Protein AF-F5XQA6-F1 (afdb_monomer)

InterPro domains:
  IPR025851 SUKH-4 immunity protein [PF14435] (2-160)

pLDDT: mean 91.82, std 8.21, range [55.69, 98.56]

Secondary structure (DSSP, 8-state):
---HHHHHHHHSSEE---HHHHHTTT--HHHHHIIIII-EESEETTTEEEEEEEEPP--SSSPPPEEEEE-SSSEEEE-TTT--EEEE--STT--EEEEESSHHHHHHHHHHHHHHHTTGGG--HHHHHHHHHHHHHHHHHH-SGGGTSTTSHHHHHHHHHHTT--

Radius of gyration: 15.69 Å; Cα contacts (8 Å, |Δi|>4): 279; chains: 1; bounding box: 44×31×44 Å

Nearest PDB structures (foldseek):
  5jxd-assembly1_A  TM=4.103E-01  e=9.726E+00  Mus musculus

Foldseek 3Di:
DDAQVLQCVLQVDFAADDPVVLVVAQADPVQNCCRHGNGAHCDDPQQWHFDPWAFDDDPDPPGGWIFGIDSVQFTFTHDPHFAFTWTFGPDPVRDIATAFGGPVLVRVLSSLVSVVVVCVVVDDPVRNVVSLVVSLVVSCVSGVPQCVDCRHPVNVVSVCVNVVND

Solvent-accessible surface area (backbone atoms only — not comparable to full-atom values): 9070 Å² total; per-residue (Å²): 131,82,49,40,69,63,47,37,73,74,49,55,56,63,44,62,46,55,70,73,66,44,67,75,66,60,51,27,72,69,40,43,42,40,39,42,67,40,33,43,49,47,59,47,87,70,70,35,34,56,45,82,73,42,74,44,94,59,93,58,83,75,69,47,38,32,31,45,26,27,46,87,76,31,40,32,23,35,32,64,40,60,34,37,24,30,35,41,30,90,52,98,80,54,54,70,26,54,39,26,71,22,58,62,52,43,54,48,48,55,49,55,52,53,59,53,59,74,48,52,92,79,47,54,74,71,53,45,52,53,51,51,54,53,47,50,56,56,44,40,76,73,43,46,72,23,64,70,42,75,75,18,46,51,30,44,51,55,50,34,52,74,72,65,74,108

Sequence (166 aa):
MIDAATAADVWGSLARVSPEALSQLGIGPRAAYVLGEVGLPVAVDPLFVFTPVESMPSDRRPGPPIRFGTDGGSSLCLVPPDGAVISVTATSDLRQRYVNADLGSFASFLLEVCRIRRQFAELDDTQLDTALDDLQKRLRSMDETALADPEHWWSVIFEQLRDGLL

Mean predicted aligned error: 3.93 Å

Structure (mmCIF, N/CA/C/O backbone):
data_AF-F5XQA6-F1
#
_entry.id   AF-F5XQA6-F1
#
loop_
_atom_site.group_PDB
_atom_site.id
_atom_site.type_symbol
_atom_site.label_atom_id
_atom_site.label_alt_id
_atom_site.label_comp_id
_atom_site.label_asym_id
_atom_site.label_entity_id
_atom_site.label_seq_id
_atom_site.pdbx_PDB_ins_code
_atom_site.Cartn_x
_atom_site.Cartn_y
_atom_site.Cartn_z
_atom_site.occupancy
_atom_site.B_iso_or_equiv
_atom_site.auth_seq_id
_atom_site.auth_comp_id
_atom_site.auth_asym_id
_atom_site.auth_atom_id
_atom_site.pdbx_PDB_model_num
ATOM 1 N N . MET A 1 1 ? 2.797 -13.107 5.882 1.00 68.62 1 MET A N 1
ATOM 2 C CA . MET A 1 1 ? 2.595 -11.819 6.576 1.00 68.62 1 MET A CA 1
ATOM 3 C C . MET A 1 1 ? 3.974 -11.276 6.897 1.00 68.62 1 MET A C 1
ATOM 5 O O . MET A 1 1 ? 4.794 -12.055 7.365 1.00 68.62 1 MET A O 1
ATOM 9 N N . ILE A 1 2 ? 4.245 -10.022 6.543 1.00 85.62 2 ILE A N 1
ATOM 10 C CA . ILE A 1 2 ? 5.518 -9.336 6.808 1.00 85.62 2 ILE A CA 1
ATOM 11 C C . ILE A 1 2 ? 5.795 -9.266 8.320 1.00 85.62 2 ILE A C 1
ATOM 13 O O . ILE A 1 2 ? 4.872 -9.025 9.097 1.00 85.62 2 ILE A O 1
ATOM 17 N N . ASP A 1 3 ? 7.047 -9.484 8.728 1.00 91.50 3 ASP A N 1
ATOM 18 C CA . ASP A 1 3 ? 7.498 -9.284 10.108 1.00 91.50 3 ASP A CA 1
ATOM 19 C C . ASP A 1 3 ? 8.281 -7.969 10.278 1.00 91.50 3 ASP A C 1
ATOM 21 O O . ASP A 1 3 ? 8.743 -7.353 9.314 1.00 91.50 3 ASP A O 1
ATOM 25 N N . ALA A 1 4 ? 8.424 -7.531 11.530 1.00 89.56 4 ALA A N 1
ATOM 26 C CA . ALA A 1 4 ? 9.070 -6.266 11.877 1.00 89.56 4 ALA A CA 1
ATOM 27 C C . ALA A 1 4 ? 10.556 -6.199 11.482 1.00 89.56 4 ALA A C 1
ATOM 29 O O . ALA A 1 4 ? 11.056 -5.120 11.167 1.00 89.56 4 ALA A O 1
ATOM 30 N N . ALA A 1 5 ? 11.269 -7.329 11.509 1.00 92.75 5 ALA A N 1
ATOM 31 C CA . ALA A 1 5 ? 12.690 -7.371 11.171 1.00 92.75 5 ALA A CA 1
ATOM 32 C C . ALA A 1 5 ? 12.895 -7.142 9.668 1.00 92.75 5 ALA A C 1
ATOM 34 O O . ALA A 1 5 ? 13.708 -6.314 9.265 1.00 92.75 5 ALA A O 1
ATOM 35 N N . THR A 1 6 ? 12.088 -7.816 8.850 1.00 93.25 6 THR A N 1
ATOM 36 C CA . THR A 1 6 ? 12.067 -7.661 7.394 1.00 93.25 6 THR A CA 1
ATOM 37 C C . THR A 1 6 ? 11.646 -6.247 6.996 1.00 93.25 6 THR A C 1
ATOM 39 O O . THR A 1 6 ? 12.250 -5.650 6.107 1.00 93.25 6 THR A O 1
ATOM 42 N N . ALA A 1 7 ? 10.639 -5.685 7.673 1.00 93.06 7 ALA A N 1
ATOM 43 C CA . ALA A 1 7 ? 10.211 -4.303 7.476 1.00 93.06 7 ALA A CA 1
ATOM 44 C C . ALA A 1 7 ? 11.349 -3.308 7.759 1.00 93.06 7 ALA A C 1
ATOM 46 O O . ALA A 1 7 ? 11.624 -2.434 6.939 1.00 93.06 7 ALA A O 1
ATOM 47 N N . ALA A 1 8 ? 12.047 -3.463 8.888 1.00 94.00 8 ALA A N 1
ATOM 48 C CA . ALA A 1 8 ? 13.148 -2.584 9.275 1.00 94.00 8 ALA A CA 1
ATOM 49 C C . ALA A 1 8 ? 14.343 -2.666 8.310 1.00 94.00 8 ALA A C 1
ATOM 51 O O . ALA A 1 8 ? 14.951 -1.643 8.008 1.00 94.00 8 ALA A O 1
ATOM 52 N N . ASP A 1 9 ? 14.658 -3.848 7.777 1.00 95.06 9 ASP A N 1
ATOM 53 C CA . ASP A 1 9 ? 15.728 -4.024 6.782 1.00 95.06 9 ASP A CA 1
ATOM 54 C C . ASP A 1 9 ? 15.440 -3.278 5.460 1.00 95.06 9 ASP A C 1
ATOM 56 O O . ASP A 1 9 ? 16.316 -2.651 4.847 1.00 95.06 9 ASP A O 1
ATOM 60 N N . VAL A 1 10 ? 14.179 -3.291 5.017 1.00 94.56 10 VAL A N 1
ATOM 61 C CA . VAL A 1 10 ? 13.792 -2.664 3.745 1.00 94.56 10 VAL A CA 1
ATOM 62 C C . VAL A 1 10 ? 13.483 -1.171 3.890 1.00 94.56 10 VAL A C 1
ATOM 64 O O . VAL A 1 10 ? 13.808 -0.383 2.998 1.00 94.56 10 VAL A O 1
ATOM 67 N N . TRP A 1 11 ? 12.883 -0.747 4.994 1.00 95.69 11 TRP A N 1
ATOM 68 C CA . TRP A 1 11 ? 12.420 0.634 5.158 1.00 95.69 11 TRP A CA 1
ATOM 69 C C . TRP A 1 11 ? 13.294 1.481 6.080 1.00 95.69 11 TRP A C 1
ATOM 71 O O . TRP A 1 11 ? 13.210 2.708 6.049 1.00 95.69 11 TRP A O 1
ATOM 81 N N . GLY A 1 12 ? 14.142 0.856 6.895 1.00 94.38 12 GLY A N 1
ATOM 82 C CA . GLY A 1 12 ? 14.888 1.541 7.941 1.00 94.38 12 GLY A CA 1
ATOM 83 C C . GLY A 1 12 ? 13.947 2.051 9.030 1.00 94.38 12 GLY A C 1
ATOM 84 O O . GLY A 1 12 ? 13.559 1.308 9.930 1.00 94.38 12 GLY A O 1
ATOM 85 N N . SER A 1 13 ? 13.583 3.330 8.955 1.00 94.44 13 SER A N 1
ATOM 86 C CA . SER A 1 13 ? 12.739 3.988 9.955 1.00 94.44 13 SER A CA 1
ATOM 87 C C . SER A 1 13 ? 11.280 3.548 9.844 1.00 94.44 13 SER A C 1
ATOM 89 O O . SER A 1 13 ? 10.631 3.751 8.815 1.00 94.44 13 SER A O 1
ATOM 91 N N . LEU A 1 14 ? 10.748 3.013 10.946 1.00 97.38 14 LEU A N 1
ATOM 92 C CA . LEU A 1 14 ? 9.365 2.554 11.057 1.00 97.38 14 LEU A CA 1
ATOM 93 C C . LEU A 1 14 ? 8.544 3.469 11.967 1.00 97.38 14 LEU A C 1
ATOM 95 O O . LEU A 1 14 ? 8.974 3.817 13.067 1.00 97.38 14 LEU A O 1
ATOM 99 N N . ALA A 1 15 ? 7.335 3.798 11.528 1.00 97.88 15 ALA A N 1
ATOM 100 C CA . ALA A 1 15 ? 6.299 4.402 12.348 1.00 97.88 15 ALA A CA 1
ATOM 101 C C . ALA A 1 15 ? 5.390 3.308 12.923 1.00 97.88 15 ALA A C 1
ATOM 103 O O . ALA A 1 15 ? 4.952 2.400 12.211 1.00 97.88 15 ALA A O 1
ATOM 104 N N . ARG A 1 16 ? 5.108 3.407 14.225 1.00 97.50 16 ARG A N 1
ATOM 105 C CA . ARG A 1 16 ? 4.210 2.510 14.959 1.00 97.50 16 ARG A CA 1
ATOM 106 C C . ARG A 1 16 ? 3.197 3.310 15.757 1.00 97.50 16 ARG A C 1
ATOM 108 O O . ARG A 1 16 ? 3.487 4.420 16.203 1.00 97.50 16 ARG A O 1
ATOM 115 N N . VAL A 1 17 ? 2.025 2.725 15.952 1.00 97.44 17 VAL A N 1
ATOM 116 C CA . VAL A 1 17 ? 0.921 3.320 16.706 1.00 97.44 17 VAL A CA 1
ATOM 117 C C . VAL A 1 17 ? 0.739 2.555 18.006 1.00 97.44 17 VAL A C 1
ATOM 119 O O . VAL A 1 17 ? 0.781 1.327 18.012 1.00 97.44 17 VAL A O 1
ATOM 122 N N . SER A 1 18 ? 0.537 3.269 19.114 1.00 95.62 18 SER A N 1
ATOM 123 C CA . SER A 1 18 ? 0.358 2.600 20.399 1.00 95.62 18 SER A CA 1
ATOM 124 C C . SER A 1 18 ? -0.957 1.801 20.438 1.00 95.62 18 SER A C 1
ATOM 126 O O . SER A 1 18 ? -1.947 2.210 19.814 1.00 95.62 18 SER A O 1
ATOM 128 N N . PRO A 1 19 ? -1.009 0.685 21.186 1.00 92.88 19 PRO A N 1
ATOM 129 C CA . PRO A 1 19 ? -2.233 -0.099 21.348 1.00 92.88 19 PRO A CA 1
ATOM 130 C C . PRO A 1 19 ? -3.421 0.726 21.863 1.00 92.88 19 PRO A C 1
ATOM 132 O O . PRO A 1 19 ? -4.555 0.513 21.435 1.00 92.88 19 PRO A O 1
ATOM 135 N N . GLU A 1 20 ? -3.173 1.702 22.740 1.00 92.31 20 GLU A N 1
ATOM 136 C CA . GLU A 1 20 ? -4.206 2.581 23.294 1.00 92.31 20 GLU A CA 1
ATOM 137 C C . GLU A 1 20 ? -4.856 3.427 22.198 1.00 92.31 20 GLU A C 1
ATOM 139 O O . GLU A 1 20 ? -6.083 3.486 22.122 1.00 92.31 20 GLU A O 1
ATOM 144 N N . ALA A 1 21 ? -4.054 4.026 21.313 1.00 92.56 21 ALA A N 1
ATOM 145 C CA . ALA A 1 21 ? -4.562 4.826 20.203 1.00 92.56 21 ALA A CA 1
ATOM 146 C C . ALA A 1 21 ? -5.347 3.966 19.197 1.00 92.56 21 ALA A C 1
ATOM 148 O O . ALA A 1 21 ? -6.430 4.357 18.766 1.00 92.56 21 ALA A O 1
ATOM 149 N N . LEU A 1 22 ? -4.862 2.760 18.879 1.00 92.81 22 LEU A N 1
ATOM 150 C CA . LEU A 1 22 ? -5.554 1.833 17.973 1.00 92.81 22 LEU A CA 1
ATOM 151 C C . LEU A 1 22 ? -6.907 1.365 18.531 1.00 92.81 22 LEU A C 1
ATOM 153 O O . LEU A 1 22 ? -7.877 1.252 17.780 1.00 92.81 22 LEU A O 1
ATOM 157 N N . SER A 1 23 ? -6.998 1.144 19.847 1.00 88.69 23 SER A N 1
ATOM 158 C CA . SER A 1 23 ? -8.224 0.672 20.508 1.00 88.69 23 SER A CA 1
ATOM 159 C C . SER A 1 23 ? -9.410 1.637 20.374 1.00 88.69 23 SER A C 1
ATOM 161 O O . SER A 1 23 ? -10.564 1.216 20.439 1.00 88.69 23 SER A O 1
ATOM 163 N N . GLN A 1 24 ? -9.138 2.924 20.139 1.00 88.56 24 GLN A N 1
ATOM 164 C CA . GLN A 1 24 ? -10.152 3.970 19.998 1.00 88.56 24 GLN A CA 1
ATOM 165 C C . GLN A 1 24 ? -10.699 4.105 18.570 1.00 88.56 24 GLN A C 1
ATOM 167 O O . GLN A 1 24 ? -11.694 4.796 18.364 1.00 88.56 24 GLN A O 1
ATOM 172 N N . LEU A 1 25 ? -10.076 3.450 17.585 1.00 88.75 25 LEU A N 1
ATOM 173 C CA . LEU A 1 25 ? -10.356 3.656 16.159 1.00 88.75 25 LEU A CA 1
ATOM 174 C C . LEU A 1 25 ? -11.218 2.554 15.527 1.00 88.75 25 LEU A C 1
ATOM 176 O O . LEU A 1 25 ? -11.485 2.597 14.329 1.00 88.75 25 LEU A O 1
ATOM 180 N N . GLY A 1 26 ? -11.652 1.556 16.305 1.00 85.88 26 GLY A N 1
ATOM 181 C CA . GLY A 1 26 ? -12.468 0.448 15.789 1.00 85.88 26 GLY A CA 1
ATOM 182 C C . GLY A 1 26 ? -11.752 -0.410 14.735 1.00 85.88 26 GLY A C 1
ATOM 183 O O . GLY A 1 26 ? -12.410 -1.039 13.907 1.00 85.88 26 GLY A O 1
ATOM 184 N N . ILE A 1 27 ? -10.416 -0.413 14.754 1.00 90.81 27 ILE A N 1
ATOM 185 C CA . ILE A 1 27 ? -9.566 -1.220 13.874 1.00 90.81 27 ILE A CA 1
ATOM 186 C C . ILE A 1 27 ? -9.564 -2.670 14.375 1.00 90.81 27 ILE A C 1
ATOM 188 O O . ILE A 1 27 ? -9.574 -2.930 15.579 1.00 90.81 27 ILE A O 1
ATOM 192 N N . GLY A 1 28 ? -9.569 -3.623 13.450 1.00 93.06 28 GLY A N 1
ATOM 193 C CA . GLY A 1 28 ? -9.510 -5.042 13.758 1.00 93.06 28 GLY A CA 1
ATOM 194 C C . GLY A 1 28 ? -8.098 -5.511 14.134 1.00 93.06 28 GLY A C 1
ATOM 195 O O . GLY A 1 28 ? -7.109 -4.786 13.986 1.00 93.06 28 GLY A O 1
ATOM 196 N N . PRO A 1 29 ? -7.970 -6.734 14.673 1.00 94.88 29 PRO A N 1
ATOM 197 C CA . PRO A 1 29 ? -6.707 -7.223 15.218 1.00 94.88 29 PRO A CA 1
ATOM 198 C C . PRO A 1 29 ? -5.597 -7.354 14.169 1.00 94.88 29 PRO A C 1
ATOM 200 O O . PRO A 1 29 ? -4.424 -7.234 14.519 1.00 94.88 29 PRO A O 1
ATOM 203 N N . ARG A 1 30 ? -5.927 -7.597 12.892 1.00 94.62 30 ARG A N 1
ATOM 204 C CA . ARG A 1 30 ? -4.907 -7.778 11.845 1.00 94.62 30 ARG A CA 1
ATOM 205 C C . ARG A 1 30 ? -4.271 -6.449 11.464 1.00 94.62 30 ARG A C 1
ATOM 207 O O . ARG A 1 30 ? -3.047 -6.350 11.432 1.00 94.62 30 ARG A O 1
ATOM 214 N N . ALA A 1 31 ? -5.080 -5.424 11.223 1.00 95.69 31 ALA A N 1
ATOM 215 C CA . ALA A 1 31 ? -4.578 -4.089 10.945 1.00 95.69 31 ALA A CA 1
ATOM 216 C C . ALA A 1 31 ? -3.896 -3.474 12.178 1.00 95.69 31 ALA A C 1
ATOM 218 O O . ALA A 1 31 ? -2.847 -2.845 12.035 1.00 95.69 31 ALA A O 1
ATOM 219 N N . ALA A 1 32 ? -4.413 -3.725 13.387 1.00 95.94 32 ALA A N 1
ATOM 220 C CA . ALA A 1 32 ? -3.765 -3.294 14.624 1.00 95.94 32 ALA A CA 1
ATOM 221 C C . ALA A 1 32 ? -2.373 -3.922 14.802 1.00 95.94 32 ALA A C 1
ATOM 223 O O . ALA A 1 32 ? -1.432 -3.220 15.162 1.00 95.94 32 ALA A O 1
ATOM 224 N N . TYR A 1 33 ? -2.208 -5.212 14.485 1.00 95.81 33 TYR A N 1
ATOM 225 C CA . TYR A 1 33 ? -0.899 -5.870 14.506 1.00 95.81 33 TYR A CA 1
ATOM 226 C C . TYR A 1 33 ? 0.091 -5.225 13.523 1.00 95.81 33 TYR A C 1
ATOM 228 O O . TYR A 1 33 ? 1.242 -4.976 13.880 1.00 95.81 33 TYR A O 1
ATOM 236 N N . VAL A 1 34 ? -0.349 -4.890 12.305 1.00 97.00 34 VAL A N 1
ATOM 237 C CA . VAL A 1 34 ? 0.517 -4.223 11.319 1.00 97.00 34 VAL A CA 1
ATOM 238 C C . VAL A 1 34 ? 0.909 -2.813 11.777 1.00 97.00 34 VAL A C 1
ATOM 240 O O . VAL A 1 34 ? 2.086 -2.474 11.715 1.00 97.00 34 VAL A O 1
ATOM 243 N N . LEU A 1 35 ? -0.025 -2.000 12.280 1.00 97.12 35 LEU A N 1
ATOM 244 C CA . LEU A 1 35 ? 0.275 -0.630 12.729 1.00 97.12 35 LEU A CA 1
ATOM 245 C C . LEU A 1 35 ? 1.051 -0.570 14.051 1.00 97.12 35 LEU A C 1
ATOM 247 O O . LEU A 1 35 ? 1.809 0.376 14.260 1.00 97.12 35 LEU A O 1
ATOM 251 N N . GLY A 1 36 ? 0.842 -1.530 14.951 1.00 96.75 36 GLY A N 1
ATOM 252 C CA . GLY A 1 36 ? 1.424 -1.526 16.294 1.00 96.75 36 GLY A CA 1
ATOM 253 C C . GLY A 1 36 ? 2.732 -2.304 16.407 1.00 96.75 36 GLY A C 1
ATOM 254 O O . GLY A 1 36 ? 3.711 -1.780 16.935 1.00 96.75 36 GLY A O 1
ATOM 255 N N . GLU A 1 37 ? 2.771 -3.533 15.888 1.00 96.31 37 GLU A N 1
ATOM 256 C CA . GLU A 1 37 ? 3.894 -4.459 16.095 1.00 96.31 37 GLU A CA 1
ATOM 257 C C . GLU A 1 37 ? 4.871 -4.459 14.917 1.00 96.31 37 GLU A C 1
ATOM 259 O O . GLU A 1 37 ? 6.082 -4.317 15.107 1.00 96.31 37 GLU A O 1
ATOM 264 N N . VAL A 1 38 ? 4.364 -4.581 13.684 1.00 96.56 38 VAL A N 1
ATOM 265 C CA . VAL A 1 38 ? 5.216 -4.545 12.484 1.00 96.56 38 VAL A CA 1
ATOM 266 C C . VAL A 1 38 ? 5.742 -3.122 12.275 1.00 96.56 38 VAL A C 1
ATOM 268 O O . VAL A 1 38 ? 6.952 -2.888 12.328 1.00 96.56 38 VAL A O 1
ATOM 271 N N . GLY A 1 39 ? 4.830 -2.159 12.150 1.00 97.50 39 GLY A N 1
ATOM 272 C CA . GLY A 1 39 ? 5.090 -0.787 11.729 1.00 97.50 39 GLY A CA 1
ATOM 273 C C . GLY A 1 39 ? 5.044 -0.616 10.207 1.00 97.50 39 GLY A C 1
ATOM 274 O O . GLY A 1 39 ? 5.180 -1.572 9.444 1.00 97.50 39 GLY A O 1
ATOM 275 N N . LEU A 1 40 ? 4.859 0.627 9.771 1.00 98.06 40 LEU A N 1
ATOM 276 C CA . LEU A 1 40 ? 4.929 1.053 8.368 1.00 98.06 40 LEU A CA 1
ATOM 277 C C . LEU A 1 40 ? 6.156 1.955 8.155 1.00 98.06 40 LEU A C 1
ATOM 279 O O . LEU A 1 40 ? 6.650 2.525 9.131 1.00 98.06 40 LEU A O 1
ATOM 283 N N . PRO A 1 41 ? 6.668 2.114 6.919 1.00 98.06 41 PRO A N 1
ATOM 284 C CA . PRO A 1 41 ? 7.765 3.047 6.666 1.00 98.06 41 PRO A CA 1
ATOM 285 C C . PRO A 1 41 ? 7.356 4.473 7.032 1.00 98.06 41 PRO A C 1
ATOM 287 O O . PRO A 1 41 ? 6.217 4.864 6.800 1.00 98.06 41 PRO A O 1
ATOM 290 N N . VAL A 1 42 ? 8.289 5.286 7.533 1.00 98.19 42 VAL A N 1
ATOM 291 C CA . VAL A 1 42 ? 8.031 6.730 7.693 1.00 98.19 42 VAL A CA 1
ATOM 292 C C . VAL A 1 42 ? 7.745 7.381 6.334 1.00 98.19 42 VAL A C 1
ATOM 294 O O . VAL A 1 42 ? 6.815 8.179 6.226 1.00 98.19 42 VAL A O 1
ATOM 297 N N . ALA A 1 43 ? 8.511 7.012 5.304 1.00 97.19 43 ALA A N 1
ATOM 298 C CA . ALA A 1 43 ? 8.299 7.456 3.932 1.00 97.19 43 ALA A CA 1
ATOM 299 C C . ALA A 1 43 ? 8.859 6.449 2.911 1.00 97.19 43 ALA A C 1
ATOM 301 O O . ALA A 1 43 ? 9.864 5.782 3.161 1.00 97.19 43 ALA A O 1
ATOM 302 N N . VAL A 1 44 ? 8.209 6.376 1.753 1.00 96.19 44 VAL A N 1
ATOM 303 C CA . VAL A 1 44 ? 8.627 5.714 0.515 1.00 96.19 44 VAL A CA 1
ATOM 304 C C . VAL A 1 44 ? 8.205 6.638 -0.621 1.00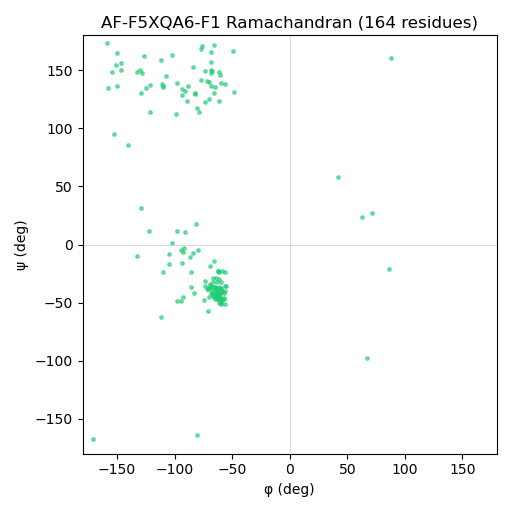 96.19 44 VAL A C 1
ATOM 306 O O . VAL A 1 44 ? 7.119 6.490 -1.170 1.00 96.19 44 VAL A O 1
ATOM 309 N N . ASP A 1 45 ? 9.031 7.622 -0.961 1.00 91.75 45 ASP A N 1
ATOM 310 C CA . ASP A 1 45 ? 8.633 8.643 -1.931 1.00 91.75 45 ASP A CA 1
ATOM 311 C C . ASP A 1 45 ? 8.577 8.098 -3.370 1.00 91.75 45 ASP A C 1
ATOM 313 O O . ASP A 1 45 ? 9.445 7.309 -3.768 1.00 91.75 45 ASP A O 1
ATOM 317 N N . PRO A 1 46 ? 7.585 8.501 -4.183 1.00 91.75 46 PRO A N 1
ATOM 318 C CA . PRO A 1 46 ? 6.430 9.347 -3.839 1.00 91.75 46 PRO A CA 1
ATOM 319 C C . PRO A 1 46 ? 5.192 8.539 -3.388 1.00 91.75 46 PRO A C 1
ATOM 321 O O . PRO A 1 46 ? 4.095 9.070 -3.296 1.00 91.75 46 PRO A O 1
ATOM 324 N N . LEU A 1 47 ? 5.345 7.237 -3.142 1.00 95.62 47 LEU A N 1
ATOM 325 C CA . LEU A 1 47 ? 4.251 6.284 -2.938 1.00 95.62 47 LEU A CA 1
ATOM 326 C C . LEU A 1 47 ? 3.544 6.427 -1.590 1.00 95.62 47 LEU A C 1
ATOM 328 O O . LEU A 1 47 ? 2.350 6.151 -1.488 1.00 95.62 47 LEU A O 1
ATOM 332 N N . PHE A 1 48 ? 4.286 6.764 -0.538 1.00 98.19 48 PHE A N 1
ATOM 333 C CA . PHE A 1 48 ? 3.752 6.745 0.814 1.00 98.19 48 PHE A CA 1
ATOM 334 C C . PHE A 1 48 ? 4.530 7.642 1.765 1.00 98.19 48 PHE A C 1
ATOM 336 O O . PHE A 1 48 ? 5.747 7.543 1.866 1.00 98.19 48 PHE A O 1
ATOM 343 N N . VAL A 1 49 ? 3.812 8.417 2.565 1.00 98.50 49 VAL A N 1
ATOM 344 C CA . VAL A 1 49 ? 4.312 9.072 3.771 1.00 98.50 49 VAL A CA 1
ATOM 345 C C . VAL A 1 49 ? 3.354 8.752 4.907 1.00 98.50 49 VAL A C 1
ATOM 347 O O . VAL A 1 49 ? 2.136 8.917 4.775 1.00 98.50 49 VAL A O 1
ATOM 350 N N . PHE A 1 50 ? 3.895 8.295 6.033 1.00 98.56 50 PHE A N 1
ATOM 351 C CA . PHE A 1 50 ? 3.097 8.006 7.216 1.00 98.56 50 PHE A CA 1
ATOM 352 C C . PHE A 1 50 ? 2.537 9.301 7.815 1.00 98.56 50 PHE A C 1
ATOM 354 O O . PHE A 1 50 ? 3.246 10.297 7.965 1.00 98.56 50 PHE A O 1
ATOM 361 N N . THR A 1 51 ? 1.267 9.284 8.210 1.00 97.69 51 THR A N 1
ATOM 362 C CA . THR A 1 51 ? 0.600 10.416 8.876 1.00 97.69 51 THR A CA 1
ATOM 363 C C . THR A 1 51 ? -0.035 9.953 10.184 1.00 97.69 51 THR A C 1
ATOM 365 O O . THR A 1 51 ? -0.270 8.754 10.331 1.00 97.69 51 THR A O 1
ATOM 368 N N . PRO A 1 52 ? -0.377 10.859 11.123 1.00 96.00 52 PRO A N 1
ATOM 369 C CA . PRO A 1 52 ? -1.163 10.486 12.296 1.00 96.00 52 PRO A CA 1
ATOM 370 C C . PRO A 1 52 ? -2.394 9.655 11.916 1.00 96.00 52 PRO A C 1
ATOM 372 O O . PRO A 1 52 ? -3.118 10.013 10.981 1.00 96.00 52 PRO A O 1
ATOM 375 N N . VAL A 1 53 ? -2.588 8.534 12.619 1.00 96.75 53 VAL A N 1
ATOM 376 C CA . VAL A 1 53 ? -3.680 7.601 12.333 1.00 96.75 53 VAL A CA 1
ATOM 377 C C . VAL A 1 53 ? -4.966 8.124 12.954 1.00 96.75 53 VAL A C 1
ATOM 379 O O . VAL A 1 53 ? -5.055 8.263 14.173 1.00 96.75 53 VAL A O 1
ATOM 382 N N . GLU A 1 54 ? -5.959 8.423 12.121 1.00 94.75 54 GLU A N 1
ATOM 383 C CA . GLU A 1 54 ? -7.198 9.063 12.562 1.00 94.75 54 GLU A CA 1
ATOM 384 C C . GLU A 1 54 ? -8.399 8.683 11.695 1.00 94.75 54 GLU A C 1
ATOM 386 O O . GLU A 1 54 ? -8.272 8.339 10.519 1.00 94.75 54 GLU A O 1
ATOM 391 N N . SER A 1 55 ? -9.592 8.763 12.281 1.00 92.62 55 SER A N 1
ATOM 392 C CA . SER A 1 55 ? -10.841 8.590 11.544 1.00 92.62 55 SER A CA 1
ATOM 393 C C . SER A 1 55 ? -11.075 9.779 10.621 1.00 92.62 55 SER A C 1
ATOM 395 O O . SER A 1 55 ? -11.152 10.919 11.078 1.00 92.62 55 SER A O 1
ATOM 397 N N . MET A 1 56 ? -11.271 9.517 9.333 1.00 88.81 56 MET A N 1
ATOM 398 C CA . MET A 1 56 ? -11.625 10.561 8.378 1.00 88.81 56 MET A CA 1
ATOM 399 C C . MET A 1 56 ? -13.081 11.001 8.569 1.00 88.81 56 MET A C 1
ATOM 401 O O . MET A 1 56 ? -13.933 10.182 8.922 1.00 88.81 56 MET A O 1
ATOM 405 N N . PRO A 1 57 ? -13.421 12.270 8.295 1.00 82.88 57 PRO A N 1
ATOM 406 C CA . PRO A 1 57 ? -14.813 12.686 8.215 1.00 82.88 57 PRO A CA 1
ATOM 407 C C . PRO A 1 57 ? -15.520 11.914 7.095 1.00 82.88 57 PRO A C 1
ATOM 409 O O . PRO A 1 57 ? -15.090 11.946 5.942 1.00 82.88 57 PRO A O 1
ATOM 412 N N . SER A 1 58 ? -16.606 11.217 7.419 1.00 74.88 58 SER A N 1
ATOM 413 C CA . SER A 1 58 ? -17.449 10.571 6.417 1.00 74.88 58 SER A CA 1
ATOM 414 C C . SER A 1 58 ? -18.895 10.509 6.885 1.00 74.88 58 SER A C 1
ATOM 416 O O . SER A 1 58 ? -19.179 10.170 8.032 1.00 74.88 58 SER A O 1
ATOM 418 N N . ASP A 1 59 ? -19.804 10.827 5.975 1.00 66.94 59 ASP A N 1
ATOM 419 C CA . ASP A 1 59 ? -21.246 10.621 6.094 1.00 66.94 59 ASP A CA 1
ATOM 420 C C . ASP A 1 59 ? -21.694 9.274 5.493 1.00 66.94 59 ASP A C 1
ATOM 422 O O . ASP A 1 59 ? -22.859 8.884 5.618 1.00 66.94 59 ASP A O 1
ATOM 426 N N . ARG A 1 60 ? -20.774 8.543 4.848 1.00 62.84 60 ARG A N 1
ATOM 427 C CA . ARG A 1 60 ? -21.054 7.282 4.155 1.00 62.84 60 ARG A CA 1
ATOM 428 C C . ARG A 1 60 ? -21.029 6.092 5.114 1.00 62.84 60 ARG A C 1
ATOM 430 O O . ARG A 1 60 ? -20.359 6.104 6.143 1.00 62.84 60 ARG A O 1
ATOM 437 N N . ARG A 1 61 ? -21.788 5.048 4.757 1.00 55.69 61 ARG A N 1
ATOM 438 C CA . ARG A 1 61 ? -21.732 3.723 5.395 1.00 55.69 61 ARG A CA 1
ATOM 439 C C . ARG A 1 61 ? -21.061 2.709 4.460 1.00 55.69 61 ARG A C 1
ATOM 441 O O . ARG A 1 61 ? -21.336 2.775 3.261 1.00 55.69 61 ARG A O 1
ATOM 448 N N . PRO A 1 62 ? -20.282 1.735 4.982 1.00 63.28 62 PRO A N 1
ATOM 449 C CA . PRO A 1 62 ? -19.927 1.506 6.397 1.00 63.28 62 PRO A CA 1
ATOM 450 C C . PRO A 1 62 ? -19.059 2.634 6.990 1.00 63.28 62 PRO A C 1
ATOM 452 O O . PRO A 1 62 ? -18.716 3.554 6.262 1.00 63.28 62 PRO A O 1
ATOM 455 N N . GLY A 1 63 ? -18.828 2.610 8.314 1.00 70.44 63 GLY A N 1
ATOM 456 C CA . GLY A 1 63 ? -18.260 3.718 9.106 1.00 70.44 63 GLY A CA 1
ATOM 457 C C . GLY A 1 63 ? -16.979 4.357 8.541 1.00 70.44 63 GLY A C 1
ATOM 458 O O . GLY A 1 63 ? -16.358 3.803 7.636 1.00 70.44 63 GLY A O 1
ATOM 459 N N . PRO A 1 64 ? -16.581 5.530 9.063 1.00 86.75 64 PRO A N 1
ATOM 460 C CA . PRO A 1 64 ? -15.556 6.362 8.443 1.00 86.75 64 PRO A CA 1
ATOM 461 C C . PRO A 1 64 ? -14.233 5.609 8.229 1.00 86.75 64 PRO A C 1
ATOM 463 O O . PRO A 1 64 ? -13.796 4.879 9.122 1.00 86.75 64 PRO A O 1
ATOM 466 N N . PRO A 1 65 ? -13.574 5.786 7.070 1.00 92.38 65 PRO A N 1
ATOM 467 C CA . PRO A 1 65 ? -12.286 5.160 6.819 1.00 92.38 65 PRO A CA 1
ATOM 468 C C . PRO A 1 65 ? -11.210 5.784 7.719 1.00 92.38 65 PRO A C 1
ATOM 470 O O . PRO A 1 65 ? -11.257 6.972 8.038 1.00 92.38 65 PRO A O 1
ATOM 473 N N . ILE A 1 66 ? -10.227 4.986 8.124 1.00 94.81 66 ILE A N 1
ATOM 474 C CA . ILE A 1 66 ? -9.155 5.399 9.031 1.00 94.81 66 ILE A CA 1
ATOM 475 C C . ILE A 1 66 ? -7.910 5.737 8.213 1.00 94.81 66 ILE A C 1
ATOM 477 O O . ILE A 1 66 ? -7.309 4.844 7.618 1.00 94.81 66 ILE A O 1
ATOM 481 N N . ARG A 1 67 ? -7.508 7.009 8.164 1.00 96.62 67 ARG A N 1
ATOM 482 C CA . ARG A 1 67 ? -6.283 7.425 7.469 1.00 96.62 67 ARG A CA 1
ATOM 483 C C . ARG A 1 67 ? -5.063 6.937 8.233 1.00 96.62 67 ARG A C 1
ATOM 485 O O . ARG A 1 67 ? -5.033 7.036 9.453 1.00 96.62 67 ARG A O 1
ATOM 492 N N . PHE A 1 68 ? -4.051 6.471 7.511 1.00 97.81 68 PHE A N 1
ATOM 493 C CA . PHE A 1 68 ? -2.743 6.122 8.079 1.00 97.81 68 PHE A CA 1
ATOM 494 C C . PHE A 1 68 ? -1.561 6.697 7.283 1.00 97.81 68 PHE A C 1
ATOM 496 O O . PHE A 1 68 ? -0.426 6.669 7.754 1.00 97.81 68 PHE A O 1
ATOM 503 N N . GLY A 1 69 ? -1.807 7.260 6.099 1.00 98.12 69 GLY A N 1
ATOM 504 C CA . GLY A 1 69 ? -0.775 7.955 5.341 1.00 98.12 69 GLY A CA 1
ATOM 505 C C . GLY A 1 69 ? -1.309 8.709 4.134 1.00 98.12 69 GLY A C 1
ATOM 506 O O . GLY A 1 69 ? -2.515 8.915 3.985 1.00 98.12 69 GLY A O 1
ATOM 507 N N . THR A 1 70 ? -0.389 9.132 3.278 1.00 97.50 70 THR A N 1
ATOM 508 C CA . THR A 1 70 ? -0.653 9.903 2.060 1.00 97.50 70 THR A CA 1
ATOM 509 C C . THR A 1 70 ? 0.339 9.529 0.965 1.00 97.50 70 THR A C 1
ATOM 511 O O . THR A 1 70 ? 1.475 9.177 1.270 1.00 97.50 70 THR A O 1
ATOM 514 N N . ASP A 1 71 ? -0.072 9.632 -0.294 1.00 95.56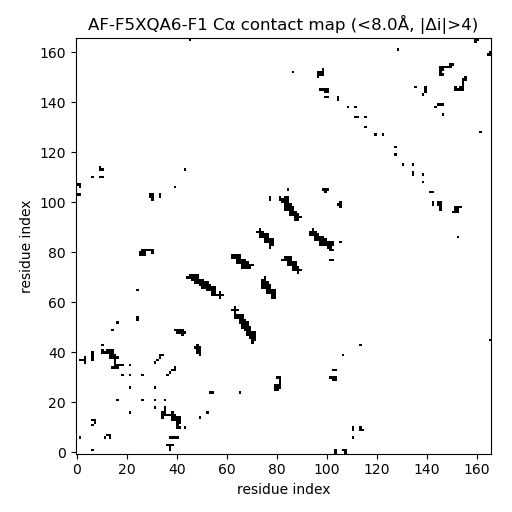 71 ASP A N 1
ATOM 515 C CA . ASP A 1 71 ? 0.815 9.587 -1.470 1.00 95.56 71 ASP A CA 1
ATOM 516 C C . ASP A 1 71 ? 1.158 11.003 -1.988 1.00 95.56 71 ASP A C 1
ATOM 518 O O . ASP A 1 71 ? 1.643 11.187 -3.099 1.00 95.56 71 ASP A O 1
ATOM 522 N N . GLY A 1 72 ? 0.840 12.039 -1.203 1.00 92.69 72 GLY A N 1
ATOM 523 C CA . GLY A 1 72 ? 1.013 13.447 -1.565 1.00 92.69 72 GLY A CA 1
ATOM 524 C C . GLY A 1 72 ? -0.158 14.050 -2.350 1.00 92.69 72 GLY A C 1
ATOM 525 O O . GLY A 1 72 ? -0.345 15.266 -2.302 1.00 92.69 72 GLY A O 1
ATOM 526 N N . GLY A 1 73 ? -0.989 13.232 -3.005 1.00 90.94 73 GLY A N 1
ATOM 527 C CA . GLY A 1 73 ? -2.196 13.672 -3.719 1.00 90.94 73 GLY A CA 1
ATOM 528 C C . GLY A 1 73 ? -3.511 13.251 -3.053 1.00 90.94 73 GLY A C 1
ATOM 529 O O . GLY A 1 73 ? -4.550 13.883 -3.253 1.00 90.94 73 GLY A O 1
ATOM 530 N N . SER A 1 74 ? -3.480 12.195 -2.247 1.00 93.81 74 SER A N 1
ATOM 531 C CA . SER A 1 74 ? -4.637 11.539 -1.648 1.00 93.81 74 SER A CA 1
ATOM 532 C C . SER A 1 74 ? -4.319 10.991 -0.257 1.00 93.81 74 SER A 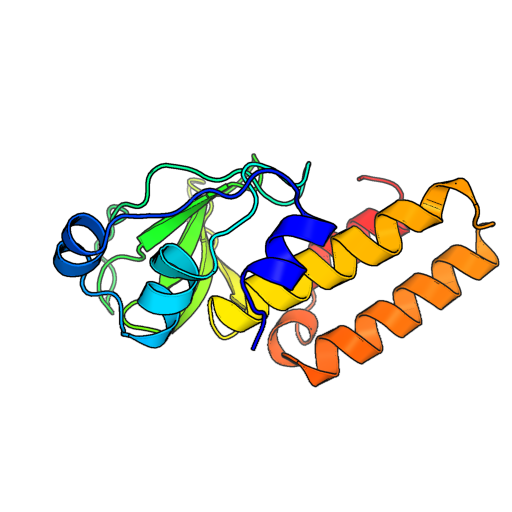C 1
ATOM 534 O O . SER A 1 74 ? -3.173 10.720 0.089 1.00 93.81 74 SER A O 1
ATOM 536 N N . SER A 1 75 ? -5.351 10.814 0.568 1.00 95.94 75 SER A N 1
ATOM 537 C CA . SER A 1 75 ? -5.214 10.098 1.840 1.00 95.94 75 SER A CA 1
ATOM 538 C C . SER A 1 75 ? -5.293 8.595 1.601 1.00 95.94 75 SER A C 1
ATOM 540 O O . SER A 1 75 ? -6.255 8.130 0.991 1.00 95.94 75 SER A O 1
ATOM 542 N N . LEU A 1 76 ? -4.335 7.831 2.121 1.00 97.56 76 LEU A N 1
ATOM 543 C CA . LEU A 1 76 ? -4.428 6.375 2.184 1.00 97.56 76 LEU A CA 1
ATOM 544 C C . LEU A 1 76 ? -5.104 5.968 3.491 1.00 97.56 76 LEU A C 1
ATOM 546 O O . LEU A 1 76 ? -4.663 6.335 4.589 1.00 97.56 76 LEU A O 1
ATOM 550 N N . CYS A 1 77 ? -6.191 5.216 3.358 1.00 96.50 77 CYS A N 1
ATOM 551 C CA . CYS A 1 77 ? -7.078 4.881 4.456 1.00 96.50 77 CYS A CA 1
ATOM 552 C C . CYS A 1 77 ? -7.413 3.391 4.490 1.00 96.50 77 CYS A C 1
ATOM 554 O O . CYS A 1 77 ? -7.537 2.746 3.455 1.00 96.50 77 CYS A O 1
ATOM 556 N N . LEU A 1 78 ? -7.626 2.865 5.690 1.00 96.00 78 LEU A N 1
ATOM 557 C CA . LEU A 1 78 ? -8.183 1.546 5.946 1.00 96.00 78 LEU A CA 1
ATOM 558 C C . LEU A 1 78 ? -9.705 1.649 6.081 1.00 96.00 78 LEU A C 1
ATOM 560 O O . LEU A 1 78 ? -10.205 2.477 6.844 1.00 96.00 78 LEU A O 1
ATOM 564 N N . VAL A 1 79 ? -10.450 0.783 5.402 1.00 93.50 79 VAL A N 1
ATOM 565 C CA . VAL A 1 79 ? -11.878 0.590 5.671 1.00 93.50 79 VAL A CA 1
ATOM 566 C C . VAL A 1 79 ? -12.011 -0.306 6.909 1.00 93.50 79 VAL A C 1
ATOM 568 O O . VAL A 1 79 ? -11.609 -1.467 6.853 1.00 93.50 79 VAL A O 1
ATOM 571 N N . PRO A 1 80 ? -12.537 0.178 8.045 1.00 89.69 80 PRO A N 1
ATOM 572 C CA . PRO A 1 80 ? -12.582 -0.617 9.268 1.00 89.69 80 PRO A CA 1
ATOM 573 C C . PRO A 1 80 ? -13.555 -1.812 9.162 1.00 89.69 80 PRO A C 1
ATOM 575 O O . PRO A 1 80 ? -14.517 -1.766 8.389 1.00 89.69 80 PRO A O 1
ATOM 578 N N . PRO A 1 81 ? -13.365 -2.868 9.978 1.00 86.38 81 PRO A N 1
ATOM 579 C CA . PRO A 1 81 ? -12.305 -2.997 10.983 1.00 86.38 81 PRO A CA 1
ATOM 580 C C . PRO A 1 81 ? -10.958 -3.490 10.416 1.00 86.38 81 PRO A C 1
ATOM 582 O O . PRO A 1 81 ? -9.927 -2.939 10.774 1.00 86.38 81 PRO A O 1
ATOM 585 N N . ASP A 1 82 ? -10.955 -4.472 9.512 1.00 83.94 82 ASP A N 1
ATOM 586 C CA . ASP A 1 82 ? -9.759 -5.043 8.849 1.00 83.94 82 ASP A CA 1
ATOM 587 C C . ASP A 1 82 ? -9.953 -5.069 7.315 1.00 83.94 82 ASP A C 1
ATOM 589 O O . ASP A 1 82 ? -9.538 -6.007 6.638 1.00 83.94 82 ASP A O 1
ATOM 593 N N . GLY A 1 83 ? -10.703 -4.108 6.773 1.00 87.56 83 GLY A N 1
ATOM 594 C CA . GLY A 1 83 ? -11.103 -4.079 5.367 1.00 87.56 83 GLY A CA 1
ATOM 595 C C . GLY A 1 83 ? -10.025 -3.543 4.425 1.00 87.56 83 GLY A C 1
ATOM 596 O O . GLY A 1 83 ? -8.851 -3.429 4.772 1.00 87.56 83 GLY A O 1
ATOM 597 N N . ALA A 1 84 ? -10.458 -3.199 3.213 1.00 95.94 84 ALA A N 1
ATOM 598 C CA . ALA A 1 84 ? -9.576 -2.745 2.148 1.00 95.94 84 ALA A CA 1
ATOM 599 C C . ALA A 1 84 ? -8.820 -1.461 2.505 1.00 95.94 84 ALA A C 1
ATOM 601 O O . ALA A 1 84 ? -9.334 -0.575 3.192 1.00 95.94 84 ALA A O 1
ATOM 602 N N . VAL A 1 85 ? -7.615 -1.337 1.961 1.00 97.88 85 VAL A N 1
ATOM 603 C CA . VAL A 1 85 ? -6.922 -0.060 1.841 1.00 97.88 85 VAL A CA 1
ATOM 604 C C . VAL A 1 85 ? -7.451 0.654 0.602 1.00 97.88 85 VAL A C 1
ATOM 606 O O . VAL A 1 85 ? -7.520 0.077 -0.486 1.00 97.88 85 VAL A O 1
ATOM 609 N N . ILE A 1 86 ? -7.814 1.920 0.771 1.00 96.69 86 ILE A N 1
ATOM 610 C CA . ILE A 1 86 ? -8.312 2.799 -0.282 1.00 96.69 86 ILE A CA 1
ATOM 611 C C . ILE A 1 86 ? -7.530 4.113 -0.297 1.00 96.69 86 ILE A C 1
ATOM 613 O O . ILE A 1 86 ? -7.110 4.616 0.743 1.00 96.69 86 ILE A O 1
ATOM 617 N N . SER A 1 87 ? -7.368 4.687 -1.482 1.00 96.19 87 SER A N 1
ATOM 618 C CA . SER A 1 87 ? -6.907 6.059 -1.678 1.00 96.19 87 SER A CA 1
ATOM 619 C C . SER A 1 87 ? -8.139 6.953 -1.793 1.00 96.19 87 SER A C 1
ATOM 621 O O . SER A 1 87 ? -9.055 6.647 -2.559 1.00 96.19 87 SER A O 1
ATOM 623 N N . VAL A 1 88 ? -8.192 8.027 -1.007 1.00 92.94 88 VAL A N 1
ATOM 624 C CA . VAL A 1 88 ? -9.309 8.975 -0.941 1.00 92.94 88 VAL A CA 1
ATOM 625 C C . VAL A 1 88 ? -8.802 10.370 -1.281 1.00 92.94 88 VAL A C 1
ATOM 627 O O . VAL A 1 88 ? -8.026 10.973 -0.535 1.00 92.94 88 VAL A O 1
ATOM 630 N N . THR A 1 89 ? -9.265 10.897 -2.408 1.00 88.31 89 THR A N 1
ATOM 631 C CA . THR A 1 89 ? -8.967 12.264 -2.854 1.00 88.31 89 THR A CA 1
ATOM 632 C C . THR A 1 89 ? -9.995 13.244 -2.292 1.00 88.31 89 THR A C 1
ATOM 634 O O . THR A 1 89 ? -11.192 12.978 -2.340 1.00 88.31 89 THR A O 1
ATOM 637 N N . ALA A 1 90 ? -9.545 14.401 -1.799 1.00 74.94 90 ALA A N 1
ATOM 638 C CA . ALA A 1 90 ? -10.416 15.464 -1.276 1.00 74.94 90 ALA A CA 1
ATOM 639 C C . ALA A 1 90 ? -11.025 16.362 -2.379 1.00 74.94 90 ALA A C 1
ATOM 641 O O . ALA A 1 90 ? -11.461 17.480 -2.110 1.00 74.94 90 ALA A O 1
ATOM 642 N N . THR A 1 91 ? -11.011 15.903 -3.631 1.00 69.94 91 THR A N 1
ATOM 643 C CA . THR A 1 91 ? -11.563 16.623 -4.783 1.00 69.94 91 THR A CA 1
ATOM 644 C C . THR A 1 91 ? -13.089 16.707 -4.707 1.00 69.94 91 THR A C 1
ATOM 646 O O . THR A 1 91 ? -13.732 16.001 -3.929 1.00 69.94 91 THR A O 1
ATOM 649 N N . SER A 1 92 ? -13.689 17.580 -5.520 1.00 61.19 92 SER A N 1
ATOM 650 C CA . SER A 1 92 ? -15.141 17.821 -5.537 1.00 61.19 92 SER A CA 1
ATOM 651 C C . SER A 1 92 ? -15.983 16.575 -5.839 1.00 61.19 92 SER A C 1
ATOM 653 O O . SER A 1 92 ? -17.151 16.527 -5.465 1.00 61.19 92 SER A O 1
ATOM 655 N N . ASP A 1 93 ? -15.402 15.572 -6.492 1.00 63.53 93 ASP A N 1
ATOM 656 C CA . ASP A 1 93 ? -16.017 14.284 -6.812 1.00 63.53 93 ASP A CA 1
ATOM 657 C C . ASP A 1 93 ? -15.723 13.177 -5.781 1.00 63.53 93 ASP A C 1
ATOM 659 O O . ASP A 1 93 ? -16.288 12.089 -5.895 1.00 63.53 93 ASP A O 1
ATOM 663 N N . LEU A 1 94 ? -14.888 13.443 -4.762 1.00 68.62 94 LEU A N 1
ATOM 664 C CA . LEU A 1 94 ? -14.436 12.480 -3.745 1.00 68.62 94 LEU A CA 1
ATOM 665 C C . LEU A 1 94 ? -14.103 11.111 -4.352 1.00 68.62 94 LEU A C 1
ATOM 667 O O . LEU A 1 94 ? -14.689 10.082 -3.991 1.00 68.62 94 LEU A O 1
ATOM 671 N N . ARG A 1 95 ? -13.163 11.098 -5.305 1.00 83.31 95 ARG A N 1
ATOM 672 C CA . ARG A 1 95 ? -12.745 9.858 -5.959 1.00 83.31 95 ARG A CA 1
ATOM 673 C C . ARG A 1 95 ? -12.052 8.937 -4.954 1.00 83.31 95 ARG A C 1
ATOM 675 O O . ARG A 1 95 ? -11.135 9.361 -4.246 1.00 83.31 95 ARG A O 1
ATOM 682 N N . GLN A 1 96 ? -12.494 7.681 -4.924 1.00 90.75 96 GLN A N 1
ATOM 683 C CA . GLN A 1 96 ? -11.860 6.600 -4.176 1.00 90.75 96 GLN A CA 1
ATOM 684 C C . GLN A 1 96 ? -11.249 5.599 -5.150 1.00 90.75 96 GLN A C 1
ATOM 686 O O . GLN A 1 96 ? -11.873 5.262 -6.156 1.00 90.75 96 GLN A O 1
ATOM 691 N N . ARG A 1 97 ? -10.047 5.114 -4.845 1.00 95.00 97 ARG A N 1
ATOM 692 C CA . ARG A 1 97 ? -9.406 4.018 -5.579 1.00 95.00 97 ARG A CA 1
ATOM 693 C C . ARG A 1 97 ? -9.117 2.872 -4.631 1.00 95.00 97 ARG A C 1
ATOM 695 O O . ARG A 1 97 ? -8.640 3.099 -3.520 1.00 95.00 97 ARG A O 1
ATOM 702 N N . TYR A 1 98 ? -9.376 1.652 -5.082 1.00 97.19 98 TYR A N 1
ATOM 703 C CA . TYR A 1 98 ? -8.903 0.465 -4.388 1.00 97.19 98 TYR A CA 1
ATOM 704 C C . TYR A 1 98 ? -7.372 0.433 -4.427 1.00 97.19 98 TYR A C 1
ATOM 706 O O . TYR A 1 98 ? -6.769 0.703 -5.470 1.00 97.19 98 TYR A O 1
ATOM 714 N N . VAL A 1 99 ? -6.753 0.128 -3.288 1.00 98.31 99 VAL A N 1
ATOM 715 C CA . VAL A 1 99 ? -5.299 -0.013 -3.161 1.00 98.31 99 VAL A CA 1
ATOM 716 C C . VAL A 1 99 ? -4.979 -1.476 -2.897 1.00 98.31 99 VAL A C 1
ATOM 718 O O . VAL A 1 99 ? -4.362 -2.117 -3.736 1.00 98.31 99 VAL A O 1
ATOM 721 N N . ASN A 1 100 ? -5.448 -2.029 -1.777 1.00 98.56 100 ASN A N 1
ATOM 722 C CA . ASN A 1 100 ? -5.219 -3.426 -1.419 1.00 98.56 100 ASN A CA 1
ATOM 723 C C . ASN A 1 100 ? -6.358 -4.005 -0.577 1.00 98.56 100 ASN A C 1
ATOM 725 O O . ASN A 1 100 ? -7.142 -3.265 0.013 1.00 98.56 100 ASN A O 1
ATOM 729 N N . ALA A 1 101 ? -6.404 -5.330 -0.468 1.00 97.56 101 ALA A N 1
ATOM 730 C CA . ALA A 1 101 ? -7.436 -6.069 0.256 1.00 97.56 101 ALA A CA 1
ATO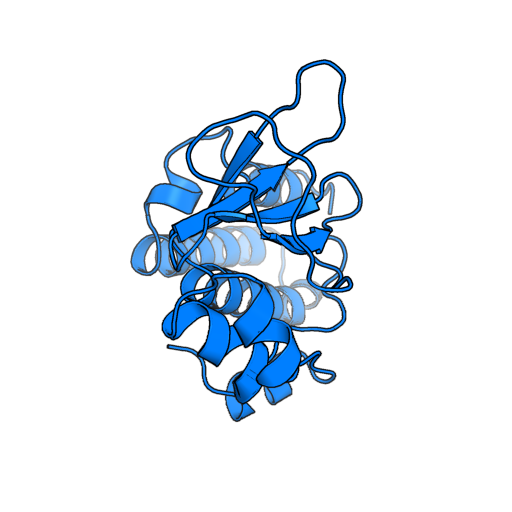M 731 C C . ALA A 1 101 ? -7.395 -5.821 1.766 1.00 97.56 101 ALA A C 1
ATOM 733 O O . ALA A 1 101 ? -8.433 -5.836 2.423 1.00 97.56 101 ALA A O 1
ATOM 734 N N . ASP A 1 102 ? -6.196 -5.586 2.298 1.00 97.25 102 ASP A N 1
ATOM 735 C CA . ASP A 1 102 ? -5.944 -5.272 3.697 1.00 97.25 102 ASP A CA 1
ATOM 736 C C . ASP A 1 102 ? -4.589 -4.565 3.874 1.00 97.25 102 ASP A C 1
ATOM 738 O O . ASP A 1 102 ? -3.787 -4.424 2.940 1.00 97.25 102 ASP A O 1
ATOM 742 N N . LEU A 1 103 ? -4.324 -4.112 5.102 1.00 97.19 103 LEU A N 1
ATOM 743 C CA . LEU A 1 103 ? -3.103 -3.380 5.434 1.00 97.19 103 LEU A CA 1
ATOM 744 C C . LEU A 1 103 ? -1.830 -4.238 5.332 1.00 97.19 103 LEU A C 1
ATOM 746 O O . LEU A 1 103 ? -0.753 -3.718 5.043 1.00 97.19 103 LEU A O 1
ATOM 750 N N . GLY A 1 104 ? -1.936 -5.552 5.548 1.00 97.06 104 GLY A N 1
ATOM 751 C CA . GLY A 1 104 ? -0.803 -6.470 5.422 1.00 97.06 104 GLY A CA 1
ATOM 752 C C . GLY A 1 104 ? -0.374 -6.659 3.966 1.00 97.06 104 GLY A C 1
ATOM 753 O O . GLY A 1 104 ? 0.823 -6.711 3.671 1.00 97.06 104 GLY A O 1
ATOM 754 N N . SER A 1 105 ? -1.344 -6.713 3.058 1.00 97.62 105 SER A N 1
ATOM 755 C CA . SER A 1 105 ? -1.143 -6.773 1.611 1.00 97.62 105 SER A CA 1
ATOM 756 C C . SER A 1 105 ? -0.525 -5.472 1.107 1.00 97.62 105 SER A C 1
ATOM 758 O O . SER A 1 105 ? 0.486 -5.522 0.411 1.00 97.62 105 SER A O 1
ATOM 760 N N . PHE A 1 106 ? -1.026 -4.318 1.566 1.00 98.25 106 PHE A N 1
ATOM 761 C CA . PHE A 1 106 ? -0.411 -3.013 1.294 1.00 98.25 106 PHE A CA 1
ATOM 762 C C . PHE A 1 106 ? 1.055 -2.949 1.739 1.00 98.25 106 PHE A C 1
ATOM 764 O O . PHE A 1 106 ? 1.934 -2.615 0.945 1.00 98.25 106 PHE A O 1
ATOM 771 N N . ALA A 1 107 ? 1.339 -3.333 2.987 1.00 97.62 107 ALA A N 1
ATOM 772 C CA . ALA A 1 107 ? 2.698 -3.358 3.522 1.00 97.62 107 ALA A CA 1
ATOM 773 C C . ALA A 1 107 ? 3.621 -4.285 2.707 1.00 97.62 107 ALA A C 1
ATOM 775 O O . ALA A 1 107 ? 4.762 -3.930 2.416 1.00 97.62 107 ALA A O 1
ATOM 776 N N . SER A 1 108 ? 3.121 -5.453 2.292 1.00 97.06 108 SER A N 1
ATOM 777 C CA . SER A 1 108 ? 3.886 -6.413 1.484 1.00 97.06 108 SER A CA 1
ATOM 778 C C . SER A 1 108 ? 4.169 -5.883 0.072 1.00 97.06 108 SER A C 1
ATOM 780 O O . SER A 1 108 ? 5.299 -5.994 -0.399 1.00 97.06 108 SER A O 1
ATOM 782 N N . PHE A 1 109 ? 3.182 -5.253 -0.577 1.00 97.62 109 PHE A N 1
ATOM 783 C CA . PHE A 1 109 ? 3.357 -4.605 -1.881 1.00 97.62 109 PHE A CA 1
ATOM 784 C C . PHE A 1 109 ? 4.416 -3.507 -1.817 1.00 97.62 109 PHE A C 1
ATOM 786 O O . PHE A 1 109 ? 5.360 -3.502 -2.608 1.00 97.62 109 PHE A O 1
ATOM 793 N N . LEU A 1 110 ? 4.287 -2.602 -0.844 1.00 97.25 110 LEU A N 1
ATOM 794 C CA . LEU A 1 110 ? 5.205 -1.482 -0.677 1.00 97.25 110 LEU A CA 1
ATOM 795 C C . LEU A 1 110 ? 6.642 -1.967 -0.440 1.00 97.25 110 LEU A C 1
ATOM 797 O O . LEU A 1 110 ? 7.590 -1.403 -0.982 1.00 97.25 110 LEU A O 1
ATOM 801 N N . LEU A 1 111 ? 6.804 -3.054 0.317 1.00 96.50 111 LEU A N 1
ATOM 802 C CA . LEU A 1 111 ? 8.101 -3.667 0.573 1.00 96.50 111 LEU A CA 1
ATOM 803 C C . LEU A 1 111 ? 8.740 -4.246 -0.699 1.00 96.50 111 LEU A C 1
ATOM 805 O O . LEU A 1 111 ? 9.918 -3.998 -0.961 1.00 96.50 111 LEU A O 1
ATOM 809 N N . GLU A 1 112 ? 7.984 -4.996 -1.502 1.00 95.69 112 GLU A N 1
ATOM 810 C CA . GLU A 1 112 ? 8.485 -5.572 -2.757 1.00 95.69 112 GLU A CA 1
ATOM 811 C C . GLU A 1 112 ? 8.866 -4.490 -3.776 1.00 95.69 112 GLU A C 1
ATOM 813 O O . GLU A 1 112 ? 9.893 -4.604 -4.450 1.00 95.69 112 GLU A O 1
ATOM 818 N N . VAL A 1 113 ? 8.098 -3.399 -3.835 1.00 94.31 113 VAL A N 1
ATOM 819 C CA . VAL A 1 113 ? 8.427 -2.239 -4.672 1.00 94.31 113 VAL A CA 1
ATOM 820 C C . VAL A 1 113 ? 9.715 -1.564 -4.192 1.00 94.31 113 VAL A C 1
ATOM 822 O O . VAL A 1 113 ? 10.598 -1.285 -5.002 1.00 94.31 113 VAL A O 1
ATOM 825 N N . CYS A 1 114 ? 9.890 -1.352 -2.884 1.00 94.00 114 CYS A N 1
ATOM 826 C CA . CYS A 1 114 ? 11.143 -0.822 -2.335 1.00 94.00 114 CYS A CA 1
ATOM 827 C C . CYS A 1 114 ? 12.352 -1.694 -2.694 1.00 94.00 114 CYS A C 1
ATOM 829 O O . CYS A 1 114 ? 13.406 -1.165 -3.047 1.00 94.00 114 CYS A O 1
ATOM 831 N N . ARG A 1 115 ? 12.212 -3.023 -2.620 1.00 93.25 115 ARG A N 1
ATOM 832 C CA . ARG A 1 115 ? 13.292 -3.960 -2.960 1.00 93.25 115 ARG A CA 1
ATOM 833 C C . ARG A 1 115 ? 13.728 -3.829 -4.410 1.00 93.25 115 ARG A C 1
ATOM 835 O O . ARG A 1 115 ? 14.928 -3.733 -4.652 1.00 93.25 115 ARG A O 1
ATOM 842 N N . ILE A 1 116 ? 12.783 -3.795 -5.351 1.00 90.94 116 ILE A N 1
ATOM 843 C CA . ILE A 1 116 ? 13.147 -3.690 -6.766 1.00 90.94 116 ILE A CA 1
ATOM 844 C C . ILE A 1 116 ? 13.715 -2.307 -7.102 1.00 90.94 116 ILE A C 1
ATOM 846 O O . ILE A 1 116 ? 14.699 -2.218 -7.827 1.00 90.94 116 ILE A O 1
ATOM 850 N N . ARG A 1 117 ? 13.177 -1.227 -6.511 1.00 88.56 117 ARG A N 1
ATOM 851 C CA . ARG A 1 117 ? 13.640 0.146 -6.785 1.00 88.56 117 ARG A CA 1
ATOM 852 C C . ARG A 1 117 ? 15.100 0.367 -6.401 1.00 88.56 117 ARG A C 1
ATOM 854 O O . ARG A 1 117 ? 15.780 1.148 -7.055 1.00 88.56 117 ARG A O 1
ATOM 861 N N . ARG A 1 118 ? 15.615 -0.352 -5.394 1.00 89.94 118 ARG A N 1
ATOM 862 C CA . ARG A 1 118 ? 17.048 -0.328 -5.040 1.00 89.94 118 ARG A CA 1
ATOM 863 C C . ARG A 1 118 ? 17.956 -0.842 -6.165 1.00 89.94 118 ARG A C 1
ATOM 865 O O . ARG A 1 118 ? 19.128 -0.498 -6.172 1.00 89.94 118 ARG A O 1
ATOM 872 N N . GLN A 1 119 ? 17.426 -1.645 -7.088 1.00 89.81 119 GLN A N 1
ATOM 873 C CA . GLN A 1 119 ? 18.174 -2.228 -8.205 1.00 89.81 119 GLN A CA 1
ATOM 874 C C . GLN A 1 119 ? 18.087 -1.378 -9.478 1.00 89.81 119 GLN A C 1
ATOM 876 O O . GLN A 1 119 ? 18.901 -1.560 -10.371 1.00 89.81 119 GLN A O 1
ATOM 881 N N . PHE A 1 120 ? 17.145 -0.430 -9.572 1.00 87.19 120 PHE A N 1
ATOM 882 C CA . PHE A 1 120 ? 16.855 0.297 -10.819 1.00 87.19 120 PHE A CA 1
ATOM 883 C C . PHE A 1 120 ? 18.069 1.009 -11.422 1.00 87.19 120 PHE A C 1
ATOM 885 O O . PHE A 1 120 ? 18.211 1.025 -12.636 1.00 87.19 120 PHE A O 1
ATOM 892 N N . ALA A 1 121 ? 18.965 1.554 -10.593 1.00 87.00 121 ALA A N 1
ATOM 893 C CA . ALA A 1 121 ? 20.162 2.251 -11.070 1.00 87.00 121 ALA A CA 1
ATOM 894 C C . ALA A 1 121 ? 21.173 1.339 -11.796 1.00 87.00 121 ALA A C 1
ATOM 896 O O . ALA A 1 121 ? 22.095 1.840 -12.437 1.00 87.00 121 ALA A O 1
ATOM 897 N N . GLU A 1 122 ? 21.027 0.020 -11.669 1.00 92.31 122 GLU A N 1
ATOM 898 C CA . GLU A 1 122 ? 21.925 -0.984 -12.244 1.00 92.31 122 GLU A CA 1
ATOM 899 C C . GLU A 1 122 ? 21.324 -1.686 -13.472 1.00 92.31 122 GLU A C 1
ATOM 901 O O . GLU A 1 122 ? 22.028 -2.451 -14.130 1.00 92.31 122 GLU A O 1
ATOM 906 N N . LEU A 1 123 ? 20.041 -1.450 -13.773 1.00 91.06 123 LEU A N 1
ATOM 907 C CA . LEU A 1 123 ? 19.314 -2.119 -14.851 1.00 91.06 123 LEU A CA 1
ATOM 908 C C . LEU A 1 123 ? 19.282 -1.247 -16.110 1.00 91.06 123 LEU A C 1
ATOM 910 O O . LEU A 1 123 ? 19.067 -0.038 -16.031 1.00 91.06 123 LEU A O 1
ATOM 914 N N . ASP A 1 124 ? 19.456 -1.871 -17.275 1.00 91.62 124 ASP A N 1
ATOM 915 C CA . ASP A 1 124 ? 19.069 -1.262 -18.550 1.00 91.62 124 ASP A CA 1
ATOM 916 C C . ASP A 1 124 ? 17.543 -1.323 -18.771 1.00 91.62 124 ASP A C 1
ATOM 918 O O . ASP A 1 124 ? 16.822 -1.997 -18.031 1.00 91.62 124 ASP A O 1
ATOM 922 N N . ASP A 1 125 ? 17.045 -0.639 -19.804 1.00 88.38 125 ASP A N 1
ATOM 923 C CA . ASP A 1 125 ? 15.606 -0.545 -20.095 1.00 88.38 125 ASP A CA 1
ATOM 924 C C . ASP A 1 125 ? 14.937 -1.925 -20.259 1.00 88.38 125 ASP A C 1
ATOM 926 O O . ASP A 1 125 ? 13.845 -2.165 -19.748 1.00 88.38 125 ASP A O 1
ATOM 930 N N . THR A 1 126 ? 15.608 -2.880 -20.916 1.00 92.50 126 THR A N 1
ATOM 931 C CA . THR A 1 126 ? 15.048 -4.225 -21.153 1.00 92.50 126 THR A CA 1
ATOM 932 C C . THR A 1 126 ? 14.996 -5.043 -19.861 1.00 92.50 126 THR A C 1
ATOM 934 O O . THR A 1 126 ? 14.049 -5.800 -19.610 1.00 92.50 126 THR A O 1
ATOM 937 N N . GLN A 1 127 ? 16.020 -4.904 -19.022 1.00 93.62 127 GLN A N 1
ATOM 938 C CA . GLN A 1 127 ? 16.073 -5.529 -17.707 1.00 93.62 127 GLN A CA 1
ATOM 939 C C . GLN A 1 127 ? 15.036 -4.925 -16.760 1.00 93.62 127 GLN A C 1
ATOM 941 O O . GLN 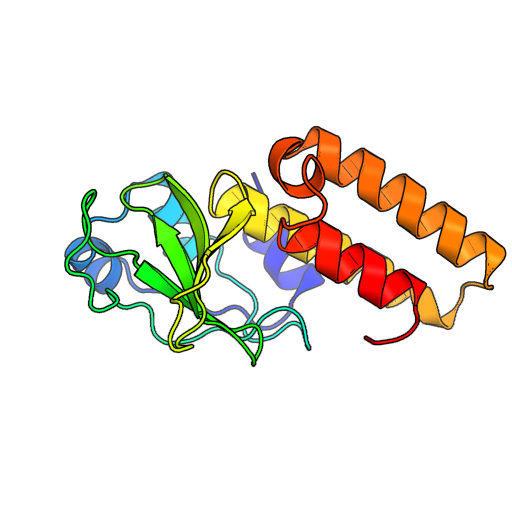A 1 127 ? 14.406 -5.671 -16.007 1.00 93.62 127 GLN A O 1
ATOM 946 N N . LEU A 1 128 ? 14.826 -3.609 -16.816 1.00 90.50 128 LEU A N 1
ATOM 947 C CA . LEU A 1 128 ? 13.824 -2.909 -16.021 1.00 90.50 128 LEU A CA 1
ATOM 948 C C . LEU A 1 128 ? 12.410 -3.376 -16.377 1.00 90.50 128 LEU A C 1
ATOM 950 O O . LEU A 1 128 ? 11.653 -3.737 -15.475 1.00 90.50 128 LEU A O 1
ATOM 954 N N . ASP A 1 129 ? 12.079 -3.468 -17.666 1.00 89.94 129 ASP A N 1
ATOM 955 C CA . ASP A 1 129 ? 10.785 -3.986 -18.127 1.00 89.94 129 ASP A CA 1
ATOM 956 C C . ASP A 1 129 ? 10.532 -5.410 -17.615 1.00 89.94 129 ASP A C 1
ATOM 958 O O . ASP A 1 129 ? 9.484 -5.705 -17.033 1.00 89.94 129 ASP A O 1
ATOM 962 N N . THR A 1 130 ? 11.533 -6.284 -17.748 1.00 93.44 130 THR A N 1
ATOM 963 C CA . THR A 1 130 ? 11.455 -7.668 -17.255 1.00 93.44 130 THR A CA 1
ATOM 964 C C . THR A 1 130 ? 11.260 -7.708 -15.735 1.00 93.44 130 THR A C 1
ATOM 966 O O . THR A 1 130 ? 10.427 -8.460 -15.222 1.00 93.44 130 THR A O 1
ATOM 969 N N . ALA A 1 131 ? 11.994 -6.870 -14.999 1.00 92.44 131 ALA A N 1
ATOM 970 C CA . ALA A 1 131 ? 11.899 -6.773 -13.548 1.00 92.44 131 ALA A CA 1
ATOM 971 C C . ALA A 1 131 ? 10.521 -6.275 -13.082 1.00 92.44 131 ALA A C 1
ATOM 973 O O . ALA A 1 131 ? 9.987 -6.791 -12.093 1.00 92.44 131 ALA A O 1
ATOM 974 N N . LEU A 1 132 ? 9.928 -5.307 -13.788 1.00 92.50 132 LEU A N 1
ATOM 975 C CA . LEU A 1 132 ? 8.587 -4.788 -13.509 1.00 92.50 132 LEU A CA 1
ATOM 976 C C . LEU A 1 132 ? 7.498 -5.825 -13.809 1.00 92.50 132 LEU A C 1
ATOM 978 O O . LEU A 1 132 ? 6.578 -5.982 -13.003 1.00 92.50 132 LEU A O 1
ATOM 982 N N . ASP A 1 133 ? 7.609 -6.571 -14.908 1.00 93.88 133 ASP A N 1
ATOM 983 C CA . ASP A 1 133 ? 6.686 -7.665 -15.232 1.00 93.88 133 ASP A CA 1
ATOM 984 C C . ASP A 1 133 ? 6.724 -8.770 -14.168 1.00 93.88 133 ASP A C 1
ATOM 986 O O . ASP A 1 133 ? 5.682 -9.254 -13.710 1.00 93.88 133 ASP A O 1
ATOM 990 N N . ASP A 1 134 ? 7.918 -9.158 -13.725 1.00 95.56 134 ASP A N 1
ATOM 991 C CA . ASP A 1 134 ? 8.072 -10.164 -12.677 1.00 95.56 134 ASP A CA 1
ATOM 992 C C . ASP A 1 134 ? 7.607 -9.658 -11.311 1.00 95.56 134 ASP A C 1
ATOM 994 O O . ASP A 1 134 ? 7.010 -10.423 -10.546 1.00 95.56 134 ASP A O 1
ATOM 998 N N . LEU A 1 135 ? 7.817 -8.375 -11.004 1.00 95.12 135 LEU A N 1
ATOM 999 C CA . LEU A 1 135 ? 7.236 -7.744 -9.823 1.00 95.12 135 LEU A CA 1
ATOM 1000 C C . LEU A 1 135 ? 5.705 -7.816 -9.871 1.00 95.12 135 LEU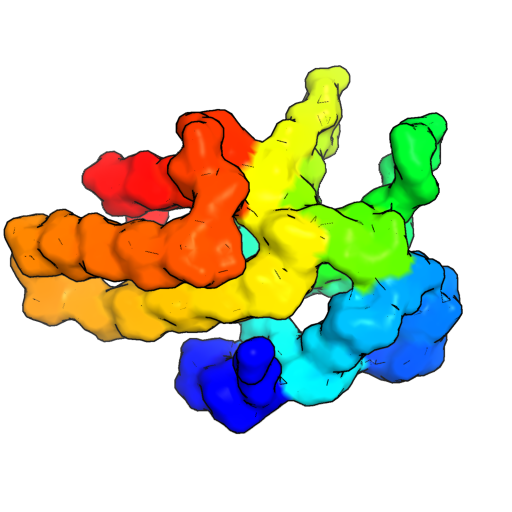 A C 1
ATOM 1002 O O . LEU A 1 135 ? 5.103 -8.300 -8.916 1.00 95.12 135 LEU A O 1
ATOM 1006 N N . GLN A 1 136 ? 5.065 -7.425 -10.976 1.00 95.44 136 GLN A N 1
ATOM 1007 C CA . GLN A 1 136 ? 3.604 -7.492 -11.101 1.00 95.44 136 GLN A CA 1
ATOM 1008 C C . GLN A 1 136 ? 3.065 -8.916 -10.922 1.00 95.44 136 GLN A C 1
ATOM 1010 O O . GLN A 1 136 ? 2.051 -9.100 -10.247 1.00 95.44 136 GLN A O 1
ATOM 1015 N N . LYS A 1 137 ? 3.742 -9.941 -11.459 1.00 96.25 137 LYS A N 1
ATOM 1016 C CA . LYS A 1 137 ? 3.366 -11.349 -11.222 1.00 96.25 137 LYS A CA 1
ATOM 1017 C C . LYS A 1 137 ? 3.417 -11.706 -9.734 1.00 96.25 137 LYS A C 1
ATOM 1019 O O . LYS A 1 137 ? 2.473 -12.312 -9.228 1.00 96.25 137 LYS A O 1
ATOM 1024 N N . ARG A 1 138 ? 4.484 -11.314 -9.022 1.00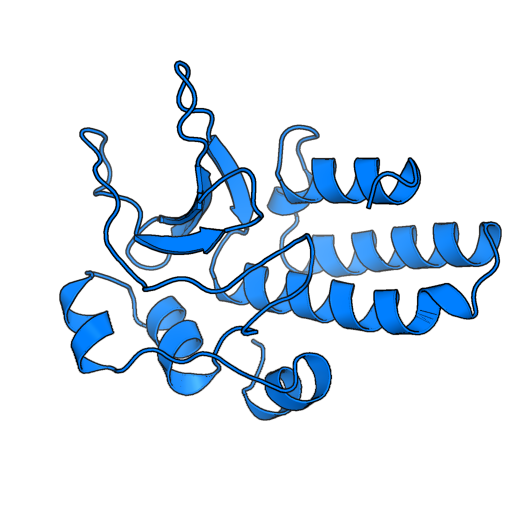 95.75 138 ARG A N 1
ATOM 1025 C CA . ARG A 1 138 ? 4.600 -11.541 -7.568 1.00 95.75 138 ARG A CA 1
ATOM 1026 C C . ARG A 1 138 ? 3.490 -10.825 -6.805 1.00 95.75 138 ARG A C 1
ATOM 1028 O O . ARG A 1 138 ? 2.842 -11.444 -5.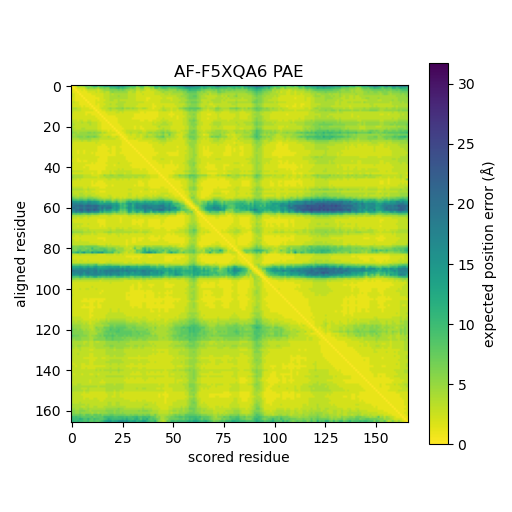967 1.00 95.75 138 ARG A O 1
ATOM 1035 N N . LEU A 1 139 ? 3.223 -9.564 -7.128 1.00 97.06 139 LEU A N 1
ATOM 1036 C CA . LEU A 1 139 ? 2.189 -8.768 -6.468 1.00 97.06 139 LEU A CA 1
ATOM 1037 C C . LEU A 1 139 ? 0.779 -9.329 -6.698 1.00 97.06 139 LEU A C 1
ATOM 1039 O O . LEU A 1 139 ? 0.020 -9.469 -5.743 1.00 97.06 139 LEU A O 1
ATOM 1043 N N . ARG A 1 140 ? 0.448 -9.769 -7.919 1.00 97.06 140 ARG A N 1
ATOM 1044 C CA . ARG A 1 140 ? -0.836 -10.441 -8.199 1.00 97.06 140 ARG A CA 1
ATOM 1045 C C . ARG A 1 140 ? -1.036 -11.713 -7.379 1.00 97.06 140 ARG A C 1
ATOM 1047 O O . ARG A 1 140 ? -2.162 -12.019 -7.013 1.00 97.06 140 ARG A O 1
ATOM 1054 N N . SER A 1 141 ? 0.039 -12.439 -7.060 1.00 96.00 141 SER A N 1
ATOM 1055 C CA . SER A 1 141 ? -0.058 -13.623 -6.195 1.00 96.00 141 SER A CA 1
ATOM 1056 C C . SER A 1 141 ? -0.391 -13.289 -4.734 1.00 96.00 141 SER A C 1
ATOM 1058 O O . SER A 1 141 ? -0.837 -14.165 -3.996 1.00 96.00 141 SER A O 1
ATOM 1060 N N . MET A 1 142 ? -0.177 -12.035 -4.318 1.00 95.69 142 MET A N 1
ATOM 1061 C CA . MET A 1 142 ? -0.493 -11.537 -2.978 1.00 95.69 142 MET A CA 1
ATOM 1062 C C . MET A 1 142 ? -1.893 -10.910 -2.924 1.00 95.69 142 MET A C 1
ATOM 1064 O O . MET A 1 142 ? -2.646 -11.191 -1.997 1.00 95.69 142 MET A O 1
ATOM 1068 N N . ASP A 1 143 ? -2.239 -10.079 -3.909 1.00 97.62 143 ASP A N 1
ATOM 1069 C CA . ASP A 1 143 ? -3.548 -9.431 -4.043 1.00 97.62 143 ASP A CA 1
ATOM 1070 C C . ASP A 1 143 ? -3.827 -9.133 -5.522 1.00 97.62 143 ASP A C 1
ATOM 1072 O O . ASP A 1 143 ? -3.387 -8.125 -6.076 1.00 97.62 143 ASP A O 1
ATOM 1076 N N . GLU A 1 144 ? -4.547 -10.037 -6.181 1.00 97.38 144 GLU A N 1
ATOM 1077 C CA . GLU A 1 144 ? -4.887 -9.903 -7.599 1.00 97.38 144 GLU A CA 1
ATOM 1078 C C . GLU A 1 144 ? -5.754 -8.666 -7.864 1.00 97.38 144 GLU A C 1
ATOM 1080 O O . GLU A 1 144 ? -5.542 -7.959 -8.851 1.00 97.38 144 GLU A O 1
ATOM 1085 N N . THR A 1 145 ? -6.682 -8.363 -6.950 1.00 97.94 145 THR A N 1
ATOM 1086 C CA . THR A 1 145 ? -7.633 -7.254 -7.097 1.00 97.94 145 THR A CA 1
ATOM 1087 C C . THR A 1 145 ? -6.899 -5.927 -7.238 1.00 97.94 145 THR A C 1
ATOM 1089 O O . THR A 1 145 ? -7.293 -5.110 -8.062 1.00 97.94 145 THR A O 1
ATOM 1092 N N . ALA A 1 146 ? -5.789 -5.725 -6.520 1.00 98.00 146 ALA A N 1
ATOM 1093 C CA . ALA A 1 146 ? -4.991 -4.494 -6.569 1.00 98.00 146 ALA A CA 1
ATOM 1094 C C . ALA A 1 146 ? -4.501 -4.109 -7.977 1.00 98.00 146 ALA A C 1
ATOM 1096 O O . ALA A 1 146 ? -4.248 -2.934 -8.232 1.00 98.00 146 ALA A O 1
ATOM 1097 N N . LEU A 1 147 ? -4.393 -5.086 -8.883 1.00 97.56 147 LEU A N 1
ATOM 1098 C CA . LEU A 1 147 ? -3.886 -4.929 -10.250 1.00 97.56 147 LEU A CA 1
ATOM 1099 C C . LEU A 1 147 ? -4.902 -5.373 -11.322 1.00 97.56 147 LEU A C 1
ATOM 1101 O O . LEU A 1 147 ? -4.522 -5.559 -12.480 1.00 97.56 147 LEU A O 1
ATOM 1105 N N . ALA A 1 148 ? -6.162 -5.607 -10.937 1.00 96.88 148 ALA A N 1
ATOM 1106 C CA . ALA A 1 148 ? -7.204 -6.140 -11.819 1.00 96.88 148 ALA A CA 1
ATOM 1107 C C . ALA A 1 148 ? -7.931 -5.062 -12.643 1.00 96.88 148 ALA A C 1
ATOM 1109 O O . ALA A 1 148 ? -8.482 -5.374 -13.697 1.00 96.88 148 ALA A O 1
ATOM 1110 N N . ASP A 1 149 ? -7.924 -3.811 -12.181 1.00 97.25 149 ASP A N 1
ATOM 1111 C CA . ASP A 1 149 ? -8.586 -2.681 -12.837 1.00 97.25 149 ASP A CA 1
ATOM 1112 C C . ASP A 1 149 ? -7.565 -1.556 -13.090 1.00 97.25 149 ASP A C 1
ATOM 1114 O O . ASP A 1 149 ? -6.773 -1.254 -12.188 1.00 97.25 149 ASP A O 1
ATOM 1118 N N . PRO A 1 150 ? -7.534 -0.936 -14.286 1.00 95.88 150 PRO A N 1
ATOM 1119 C CA . PRO A 1 150 ? -6.608 0.157 -14.596 1.00 95.88 150 PRO A CA 1
ATOM 1120 C C . PRO A 1 150 ? -6.804 1.398 -13.713 1.00 95.88 150 PRO A C 1
ATOM 1122 O O . PRO A 1 150 ? -5.869 2.170 -13.533 1.00 95.88 150 PRO A O 1
ATOM 1125 N N . GLU A 1 151 ? -7.983 1.595 -13.120 1.00 94.94 151 GLU A N 1
ATOM 1126 C CA . GLU A 1 151 ? -8.255 2.713 -12.217 1.00 94.94 151 GLU A CA 1
ATOM 1127 C C . GLU A 1 151 ? -7.821 2.451 -10.766 1.00 94.94 151 GLU A C 1
ATOM 1129 O O . GLU A 1 151 ? -7.870 3.368 -9.936 1.00 94.94 151 GLU A O 1
ATOM 1134 N N . HIS A 1 152 ? -7.400 1.225 -10.434 1.00 97.38 152 HIS A N 1
ATOM 1135 C CA . HIS A 1 152 ? -6.850 0.911 -9.117 1.00 97.38 152 HIS A CA 1
ATOM 1136 C C . HIS A 1 152 ? -5.501 1.589 -8.900 1.00 97.38 152 HIS A C 1
ATOM 1138 O O . HIS A 1 152 ? -4.731 1.830 -9.829 1.00 97.38 152 HIS A O 1
ATOM 1144 N N . TRP A 1 153 ? -5.209 1.893 -7.638 1.00 97.44 153 TRP A N 1
ATOM 1145 C CA . TRP A 1 153 ? -4.074 2.735 -7.280 1.00 97.44 153 TRP A CA 1
ATOM 1146 C C . TRP A 1 153 ? -2.742 2.144 -7.758 1.00 97.44 153 TRP A C 1
ATOM 1148 O O . TRP A 1 153 ? -1.980 2.836 -8.424 1.00 97.44 153 TRP A O 1
ATOM 1158 N N . TRP A 1 154 ? -2.493 0.851 -7.514 1.00 97.62 154 TRP A N 1
ATOM 1159 C CA . TRP A 1 154 ? -1.258 0.212 -7.977 1.00 97.62 154 TRP A CA 1
ATOM 1160 C C . TRP A 1 154 ? -1.169 0.125 -9.499 1.00 97.62 154 TRP A C 1
ATOM 1162 O O . TRP A 1 154 ? -0.082 0.324 -10.031 1.00 97.62 154 TRP A O 1
ATOM 1172 N N . SER A 1 155 ? -2.277 -0.118 -10.205 1.00 96.56 155 SER A N 1
ATOM 1173 C CA . SER A 1 155 ? -2.292 -0.112 -11.674 1.00 96.56 155 SER A CA 1
ATOM 1174 C C . SER A 1 155 ? -1.807 1.228 -12.231 1.00 96.56 155 SER A C 1
ATOM 1176 O O . SER A 1 155 ? -0.915 1.243 -13.076 1.00 96.56 155 SER A O 1
ATOM 1178 N N . VAL A 1 156 ? -2.308 2.340 -11.679 1.00 94.94 156 VAL A N 1
ATOM 1179 C CA . VAL A 1 156 ? -1.878 3.699 -12.048 1.00 94.94 156 VAL A CA 1
ATOM 1180 C C . VAL A 1 156 ? -0.401 3.930 -11.716 1.00 94.94 156 VAL A C 1
ATOM 1182 O O . VAL A 1 156 ? 0.336 4.453 -12.545 1.00 94.94 156 VAL A O 1
ATOM 1185 N N . ILE A 1 157 ? 0.069 3.513 -10.535 1.00 93.56 157 ILE A N 1
ATOM 1186 C CA . ILE A 1 157 ? 1.489 3.638 -10.164 1.00 93.56 157 ILE A CA 1
ATOM 1187 C C . ILE A 1 157 ? 2.392 2.866 -11.131 1.00 93.56 157 ILE A C 1
ATOM 1189 O O . ILE A 1 157 ? 3.437 3.370 -11.534 1.00 93.56 157 ILE A O 1
ATOM 1193 N N . PHE A 1 158 ? 2.011 1.649 -11.524 1.00 92.38 158 PHE A N 1
ATOM 1194 C CA . PHE A 1 158 ? 2.798 0.861 -12.472 1.00 92.38 158 PHE A CA 1
ATOM 1195 C C . PHE A 1 158 ? 2.808 1.454 -13.879 1.00 92.38 158 PHE A C 1
ATOM 1197 O O . PHE A 1 158 ? 3.831 1.353 -14.551 1.00 92.38 158 PHE A O 1
ATOM 1204 N N . GLU A 1 159 ? 1.706 2.056 -14.321 1.00 92.50 159 GLU A N 1
ATOM 1205 C CA . GLU A 1 159 ? 1.662 2.816 -15.572 1.00 92.50 159 GLU A CA 1
ATOM 1206 C C . GLU A 1 159 ? 2.626 4.008 -15.505 1.00 92.50 159 GLU A C 1
ATOM 1208 O O . GLU A 1 159 ? 3.522 4.123 -16.335 1.00 92.50 159 GLU A O 1
ATOM 1213 N N . GLN A 1 160 ? 2.556 4.810 -14.440 1.00 90.31 160 GLN A N 1
ATOM 1214 C CA . GLN A 1 160 ? 3.446 5.959 -14.248 1.00 90.31 160 GLN A CA 1
ATOM 1215 C C . GLN A 1 160 ? 4.929 5.572 -14.143 1.00 90.31 160 GLN A C 1
ATOM 1217 O O . GLN A 1 160 ? 5.782 6.296 -14.651 1.00 90.31 160 GLN A O 1
ATOM 1222 N N . LEU A 1 161 ? 5.249 4.434 -13.511 1.00 85.12 161 LEU A N 1
ATOM 1223 C CA . LEU A 1 161 ? 6.612 3.892 -13.487 1.00 85.12 161 LEU A CA 1
ATOM 1224 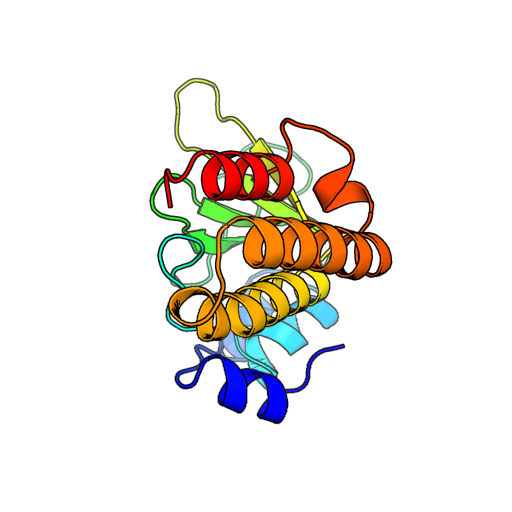C C . LEU A 1 161 ? 7.114 3.562 -14.898 1.00 85.12 161 LEU A C 1
ATOM 1226 O O . LEU A 1 161 ? 8.258 3.872 -15.212 1.00 85.12 161 LEU A O 1
ATOM 1230 N N . ARG A 1 162 ? 6.273 2.950 -15.743 1.00 84.75 162 ARG A N 1
ATOM 1231 C CA . ARG A 1 162 ? 6.627 2.615 -17.135 1.00 84.75 162 ARG A CA 1
ATOM 1232 C C . ARG A 1 162 ? 6.772 3.860 -18.007 1.00 84.75 162 ARG A C 1
ATOM 1234 O O . ARG A 1 162 ? 7.643 3.897 -18.868 1.00 84.75 162 ARG A O 1
ATOM 1241 N N . ASP A 1 163 ? 5.972 4.886 -17.742 1.00 86.38 163 ASP A N 1
ATOM 1242 C CA . ASP A 1 163 ? 6.025 6.165 -18.456 1.00 86.38 163 ASP A CA 1
ATOM 1243 C C . ASP A 1 163 ? 7.166 7.086 -17.976 1.00 86.38 163 ASP A C 1
ATOM 1245 O O . ASP A 1 163 ? 7.374 8.162 -18.541 1.00 86.38 163 ASP A O 1
ATOM 1249 N N . GLY A 1 164 ? 7.912 6.695 -16.933 1.00 81.31 164 GLY A N 1
ATOM 1250 C CA . GLY A 1 164 ? 9.012 7.486 -16.370 1.00 81.31 164 GLY A CA 1
ATOM 1251 C C . GLY A 1 164 ? 8.554 8.735 -15.607 1.00 81.31 164 GLY A C 1
ATOM 1252 O O . GLY A 1 164 ? 9.276 9.730 -15.551 1.00 81.31 164 GLY A O 1
ATOM 1253 N N . LEU A 1 165 ? 7.341 8.709 -15.048 1.00 81.69 165 LEU A N 1
ATOM 1254 C CA . LEU A 1 165 ? 6.729 9.832 -14.330 1.00 81.69 165 LEU A CA 1
ATOM 1255 C C . LEU A 1 165 ? 6.991 9.816 -12.809 1.00 81.69 165 LEU A C 1
ATOM 1257 O O . LEU A 1 165 ? 6.557 10.746 -12.126 1.00 81.69 165 LEU A O 1
ATOM 1261 N N . LEU A 1 166 ? 7.677 8.789 -12.282 1.00 76.94 166 LEU A N 1
ATOM 1262 C CA . LEU A 1 166 ? 7.976 8.576 -10.851 1.00 76.94 166 LEU A CA 1
ATOM 1263 C C . LEU A 1 166 ? 9.467 8.361 -10.562 1.00 76.94 166 LEU A C 1
ATOM 1265 O O . LEU A 1 166 ? 10.193 7.902 -11.469 1.00 76.94 166 LEU A O 1
#

Organism: Microlunatus phosphovorus (strain ATCC 700054 / DSM 10555 / JCM 9379 / NBRC 101784 / NCIMB 13414 / VKM Ac-1990 / NM-1) (NCBI:txid1032480)